Protein AF-A0AAP2IKK0-F1 (afdb_monomer_lite)

Organism: Phocaeicola vulgatus (NCBI:txid821)

Foldseek 3Di:
DDPVVVVVVVVVVVVVVVVVPPPDPPDDPCPPPDPVRVVVVVVVVVVVVVVVVVVVVVVVVVVVVVVVVVVVVVVVVVVVVVVVVVVVVVVVVVVVVVVVVVVVVVVVVVVCCVVPVPPPPPPPDDDDDDDDDPDDPPPPPDDPPDD

Structure (mmCIF, N/CA/C/O backbone):
data_AF-A0AAP2IKK0-F1
#
_entry.id   AF-A0AAP2IKK0-F1
#
loop_
_atom_site.group_PDB
_atom_site.id
_atom_site.type_symbol
_atom_site.label_atom_id
_atom_site.label_alt_id
_atom_site.label_comp_id
_atom_site.label_asym_id
_atom_site.label_entity_id
_atom_site.label_seq_id
_atom_site.pdbx_PDB_ins_code
_atom_site.Cartn_x
_atom_site.Cartn_y
_atom_site.Cartn_z
_atom_site.occupancy
_atom_site.B_iso_or_equiv
_atom_site.auth_seq_id
_atom_site.auth_comp_id
_atom_site.auth_asym_id
_atom_site.auth_atom_id
_atom_site.pdbx_PDB_model_num
ATOM 1 N N . MET A 1 1 ? 59.818 -1.797 9.034 1.00 59.06 1 MET A N 1
ATOM 2 C CA . MET A 1 1 ? 59.338 -1.429 7.689 1.00 59.06 1 MET A CA 1
ATOM 3 C C . MET A 1 1 ? 60.497 -1.710 6.770 1.00 59.06 1 MET A C 1
ATOM 5 O O . MET A 1 1 ? 61.439 -0.921 6.742 1.00 59.06 1 MET A O 1
ATOM 9 N N . ASP A 1 2 ? 60.481 -2.885 6.154 1.00 79.75 2 ASP A N 1
ATOM 10 C CA . ASP A 1 2 ? 61.589 -3.347 5.332 1.00 79.75 2 ASP A CA 1
ATOM 11 C C . ASP A 1 2 ? 61.648 -2.505 4.057 1.00 79.75 2 ASP A C 1
ATOM 13 O O . ASP A 1 2 ? 60.646 -2.239 3.390 1.00 79.75 2 ASP A O 1
ATOM 17 N N . THR A 1 3 ? 62.838 -2.006 3.743 1.00 80.38 3 THR A N 1
ATOM 18 C CA . THR A 1 3 ? 63.070 -1.099 2.610 1.00 80.38 3 THR A CA 1
ATOM 19 C C . THR A 1 3 ? 62.728 -1.749 1.268 1.00 80.38 3 THR A C 1
ATOM 21 O O . THR A 1 3 ? 62.401 -1.041 0.312 1.00 80.38 3 THR A O 1
ATOM 24 N N . ASP A 1 4 ? 62.743 -3.079 1.208 1.00 83.50 4 ASP A N 1
ATOM 25 C CA . ASP A 1 4 ? 62.384 -3.871 0.034 1.00 83.50 4 ASP A CA 1
ATOM 26 C C . ASP A 1 4 ? 60.872 -3.937 -0.204 1.00 83.50 4 ASP A C 1
ATOM 28 O O . ASP A 1 4 ? 60.435 -3.834 -1.353 1.00 83.50 4 ASP A O 1
ATOM 32 N N . GLU A 1 5 ? 60.057 -3.984 0.853 1.00 87.19 5 GLU A N 1
ATOM 33 C CA . GLU A 1 5 ? 58.592 -3.929 0.737 1.00 87.19 5 GLU A CA 1
ATOM 34 C C . GLU A 1 5 ? 58.144 -2.583 0.161 1.00 87.19 5 GLU A C 1
ATOM 36 O O . GLU A 1 5 ? 57.303 -2.516 -0.739 1.00 87.19 5 GLU A O 1
ATOM 41 N N . LEU A 1 6 ? 58.764 -1.492 0.622 1.00 88.81 6 LEU A N 1
ATOM 42 C CA . LEU A 1 6 ? 58.463 -0.153 0.124 1.00 88.81 6 LEU A CA 1
ATOM 43 C C . LEU A 1 6 ? 58.861 0.001 -1.352 1.00 88.81 6 LEU A C 1
ATOM 45 O O . LEU A 1 6 ? 58.126 0.608 -2.134 1.00 88.81 6 LEU A O 1
ATOM 49 N N . ARG A 1 7 ? 60.000 -0.571 -1.762 1.00 89.12 7 ARG A N 1
ATOM 50 C CA . ARG A 1 7 ? 60.440 -0.573 -3.167 1.00 89.12 7 ARG A CA 1
ATOM 51 C C . ARG A 1 7 ? 59.486 -1.370 -4.051 1.00 89.12 7 ARG A C 1
ATOM 53 O O . ARG A 1 7 ? 59.112 -0.873 -5.113 1.00 89.12 7 ARG A O 1
ATOM 60 N N . GLN A 1 8 ? 59.058 -2.552 -3.609 1.00 91.88 8 GLN A N 1
ATOM 61 C CA . GLN A 1 8 ? 58.071 -3.356 -4.332 1.00 91.88 8 GLN A CA 1
ATOM 62 C C . GLN A 1 8 ? 56.743 -2.611 -4.483 1.00 91.88 8 GLN A C 1
ATOM 64 O O . GLN A 1 8 ? 56.204 -2.542 -5.588 1.00 91.88 8 GLN A O 1
ATOM 69 N N . LEU A 1 9 ? 56.260 -1.973 -3.414 1.00 91.88 9 LEU A N 1
ATOM 70 C CA . LEU A 1 9 ? 55.029 -1.188 -3.449 1.00 91.88 9 LEU A CA 1
ATOM 71 C C . LEU A 1 9 ? 55.123 -0.018 -4.442 1.00 91.88 9 LEU A C 1
ATOM 73 O O . LEU A 1 9 ? 54.192 0.221 -5.211 1.00 91.88 9 LEU A O 1
ATOM 77 N N . ILE A 1 10 ? 56.253 0.694 -4.473 1.00 92.44 10 ILE A N 1
ATOM 78 C CA . ILE A 1 10 ? 56.478 1.802 -5.416 1.00 92.44 10 ILE A CA 1
ATOM 79 C C . ILE A 1 10 ? 56.475 1.306 -6.868 1.00 92.44 10 ILE A C 1
ATOM 81 O O . ILE A 1 10 ? 55.878 1.955 -7.731 1.00 92.44 10 ILE A O 1
ATOM 85 N N . VAL A 1 11 ? 57.109 0.164 -7.150 1.00 92.81 11 VAL A N 1
ATOM 86 C CA . VAL A 1 11 ? 57.119 -0.438 -8.494 1.00 92.81 11 VAL A CA 1
ATOM 87 C C . VAL A 1 11 ? 55.704 -0.825 -8.921 1.00 92.81 11 VAL A C 1
ATOM 89 O O . VAL A 1 11 ? 55.263 -0.412 -9.993 1.00 92.81 11 VAL A O 1
ATOM 92 N N . GLN A 1 12 ? 54.955 -1.510 -8.054 1.00 89.94 12 GLN A N 1
ATOM 93 C CA . GLN A 1 12 ? 53.569 -1.902 -8.325 1.00 89.94 12 GLN A CA 1
ATOM 94 C C . GLN A 1 12 ? 52.669 -0.691 -8.597 1.00 89.94 12 GLN A C 1
ATOM 96 O O . GLN A 1 12 ? 51.872 -0.704 -9.531 1.00 89.94 12 GLN A O 1
ATOM 101 N N . LYS A 1 13 ? 52.801 0.389 -7.816 1.00 90.06 13 LYS A N 1
ATOM 102 C CA . LYS A 1 13 ? 52.001 1.608 -8.015 1.00 90.06 13 LYS A CA 1
ATOM 103 C C . LYS A 1 13 ? 52.335 2.315 -9.327 1.00 90.06 13 LYS A C 1
ATOM 105 O O . LYS A 1 13 ? 51.420 2.772 -10.005 1.00 90.06 13 LYS A O 1
ATOM 110 N N . ARG A 1 14 ? 53.612 2.373 -9.717 1.00 85.88 14 ARG A N 1
ATOM 111 C CA . ARG A 1 14 ? 54.022 2.920 -11.022 1.00 85.88 14 ARG A CA 1
ATOM 112 C C . ARG A 1 14 ? 53.492 2.084 -12.183 1.00 85.88 14 ARG A C 1
ATOM 114 O O . ARG A 1 14 ? 53.061 2.649 -13.181 1.00 85.88 14 ARG A O 1
ATOM 121 N N . GLU A 1 15 ? 53.480 0.764 -12.036 1.00 84.75 15 GLU A N 1
ATOM 122 C CA . GLU A 1 15 ? 52.928 -0.142 -13.042 1.00 84.75 15 GLU A CA 1
ATOM 123 C C . GLU A 1 15 ? 51.404 -0.002 -13.171 1.00 84.75 15 GLU A C 1
ATOM 125 O O . GLU A 1 15 ? 50.884 0.047 -14.283 1.00 84.75 15 GLU A O 1
ATOM 130 N N . LEU A 1 16 ? 50.681 0.138 -12.055 1.00 81.69 16 LEU A N 1
ATOM 131 C CA . LEU A 1 16 ? 49.239 0.401 -12.067 1.00 81.69 16 LEU A CA 1
ATOM 132 C C . LEU A 1 16 ? 48.908 1.749 -12.715 1.00 81.69 16 LEU A C 1
ATOM 134 O O . LEU A 1 16 ? 48.037 1.805 -13.579 1.00 81.69 16 LEU A O 1
ATOM 138 N N . LEU A 1 17 ? 49.651 2.805 -12.378 1.00 78.56 17 LEU A N 1
ATOM 139 C CA . LEU A 1 17 ? 49.487 4.121 -13.003 1.00 78.56 17 LEU A CA 1
ATOM 140 C C . LEU A 1 17 ? 49.777 4.082 -14.510 1.00 78.56 17 LEU A C 1
ATOM 142 O O . LEU A 1 17 ? 49.070 4.719 -15.283 1.00 78.56 17 LEU A O 1
ATOM 146 N N . ALA A 1 18 ? 50.766 3.298 -14.950 1.00 74.94 18 ALA A N 1
ATOM 147 C CA . ALA A 1 18 ? 51.041 3.095 -16.373 1.00 74.94 18 ALA A CA 1
ATOM 148 C C . ALA A 1 18 ? 49.928 2.314 -17.101 1.00 74.94 18 ALA A C 1
ATOM 150 O O . ALA A 1 18 ? 49.797 2.437 -18.316 1.00 74.94 18 ALA A O 1
ATOM 151 N N . ARG A 1 19 ? 49.125 1.519 -16.380 1.00 71.81 19 ARG A N 1
ATOM 152 C CA . ARG A 1 19 ? 47.965 0.788 -16.922 1.00 71.81 19 ARG A CA 1
ATOM 153 C C . ARG A 1 19 ? 46.680 1.626 -16.916 1.00 71.81 19 ARG A C 1
ATOM 155 O O . ARG A 1 19 ? 45.845 1.441 -17.797 1.00 71.81 19 ARG A O 1
ATOM 162 N N . GLU A 1 20 ? 46.510 2.535 -15.955 1.00 61.12 20 GLU A N 1
ATOM 163 C CA . GLU A 1 20 ? 45.312 3.382 -15.817 1.00 61.12 20 GLU A CA 1
ATOM 164 C C . GLU A 1 20 ? 45.276 4.582 -16.777 1.00 61.12 20 GLU A C 1
ATOM 166 O O . GLU A 1 20 ? 44.199 5.104 -17.057 1.00 61.12 20 GLU A O 1
ATOM 171 N N . THR A 1 21 ? 46.412 5.011 -17.337 1.00 58.91 21 THR A N 1
ATOM 172 C CA . THR A 1 21 ? 46.466 6.165 -18.259 1.00 58.91 21 THR A CA 1
ATOM 173 C C . THR A 1 21 ? 45.930 5.885 -19.664 1.00 58.91 21 THR A C 1
ATOM 175 O O . THR A 1 21 ? 45.809 6.809 -20.472 1.00 58.91 21 THR A O 1
ATOM 178 N N . PHE A 1 22 ? 45.529 4.651 -19.971 1.00 58.41 22 PHE A N 1
ATOM 179 C CA . PHE A 1 22 ? 44.807 4.359 -21.204 1.00 58.41 22 PHE A CA 1
ATOM 180 C C . PHE A 1 22 ? 43.325 4.680 -21.018 1.00 58.41 22 PHE A C 1
ATOM 182 O O . PHE A 1 22 ? 42.519 3.816 -20.666 1.00 58.41 22 PHE A O 1
ATOM 189 N N . SER A 1 23 ? 42.955 5.932 -21.300 1.00 66.31 23 SER A N 1
ATOM 190 C CA . SER A 1 23 ? 41.565 6.273 -21.609 1.00 66.31 23 SER A CA 1
ATOM 191 C C . SER A 1 23 ? 41.097 5.330 -22.718 1.00 66.31 23 SER A C 1
ATOM 193 O O . SER A 1 23 ? 41.567 5.404 -23.857 1.00 66.31 23 SER A O 1
ATOM 195 N N . ARG A 1 24 ? 40.246 4.359 -22.370 1.00 67.75 24 ARG A N 1
ATOM 196 C CA . ARG A 1 24 ? 39.723 3.400 -23.343 1.00 67.75 24 ARG A CA 1
ATOM 197 C C . ARG A 1 24 ? 38.942 4.197 -24.381 1.00 67.75 24 ARG A C 1
ATOM 199 O O . ARG A 1 24 ? 37.996 4.899 -24.028 1.00 67.75 24 ARG A O 1
ATOM 206 N N . ARG A 1 25 ? 39.340 4.092 -25.653 1.00 69.81 25 ARG A N 1
ATOM 207 C CA . ARG A 1 25 ? 38.595 4.681 -26.773 1.00 69.81 25 ARG A CA 1
ATOM 208 C C . ARG A 1 25 ? 37.129 4.263 -26.650 1.00 69.81 25 ARG A C 1
ATOM 210 O O . ARG A 1 25 ? 36.851 3.082 -26.433 1.00 69.81 25 ARG A O 1
ATOM 217 N N . ALA A 1 26 ? 36.215 5.228 -26.761 1.00 74.12 26 ALA A N 1
ATOM 218 C CA . ALA A 1 26 ? 34.785 4.951 -26.742 1.00 74.12 26 ALA A CA 1
ATOM 219 C C . ALA A 1 26 ? 34.468 3.860 -27.777 1.00 74.12 26 ALA A C 1
ATOM 221 O O . ALA A 1 26 ? 34.895 3.942 -28.929 1.00 74.12 26 ALA A O 1
ATOM 222 N N . PHE A 1 27 ? 33.788 2.804 -27.335 1.00 79.19 27 PHE A N 1
ATOM 223 C CA . PHE A 1 27 ? 33.478 1.664 -28.186 1.00 79.19 27 PHE A CA 1
ATOM 224 C C . PHE A 1 27 ? 32.355 2.036 -29.158 1.00 79.19 27 PHE A C 1
ATOM 226 O O . PHE A 1 27 ? 31.194 2.165 -28.761 1.00 79.19 27 PHE A O 1
ATOM 233 N N . ASN A 1 28 ? 32.702 2.200 -30.434 1.00 82.00 28 ASN A N 1
ATOM 234 C CA . ASN A 1 28 ? 31.761 2.553 -31.488 1.00 82.00 28 ASN A CA 1
ATOM 235 C C . ASN A 1 28 ? 31.065 1.295 -32.020 1.00 82.00 28 ASN A C 1
ATOM 237 O O . ASN A 1 28 ? 31.576 0.604 -32.895 1.00 82.00 28 ASN A O 1
ATOM 241 N N . ARG A 1 29 ? 29.847 1.018 -31.541 1.00 80.69 29 ARG A N 1
ATOM 242 C CA . ARG A 1 29 ? 29.032 -0.120 -32.021 1.00 80.69 29 ARG A CA 1
ATOM 243 C C . ARG A 1 29 ? 28.667 -0.038 -33.507 1.00 80.69 29 ARG A C 1
ATOM 245 O O . ARG A 1 29 ? 28.333 -1.054 -34.104 1.00 80.69 29 ARG A O 1
ATOM 252 N N . CYS A 1 30 ? 28.747 1.157 -34.085 1.00 85.19 30 CYS A N 1
ATOM 253 C CA . CYS A 1 30 ? 28.366 1.435 -35.466 1.00 85.19 30 CYS A CA 1
ATOM 254 C C . CYS A 1 30 ? 29.558 1.492 -36.438 1.00 85.19 30 CYS A C 1
ATOM 256 O O . CYS A 1 30 ? 29.358 1.858 -37.592 1.00 85.19 30 CYS A O 1
ATOM 258 N N . GLU A 1 31 ? 30.784 1.178 -35.995 1.00 85.75 31 GLU A N 1
ATOM 259 C CA . GLU A 1 31 ? 32.020 1.374 -36.779 1.00 85.75 31 GLU A CA 1
ATOM 260 C C . GLU A 1 31 ? 31.997 0.656 -38.141 1.00 85.75 31 GLU A C 1
ATOM 262 O O . GLU A 1 31 ? 32.459 1.215 -39.130 1.00 85.75 31 GLU A O 1
ATOM 267 N N . ASN A 1 32 ? 31.359 -0.518 -38.214 1.00 88.38 32 ASN A N 1
ATOM 268 C CA . ASN A 1 32 ? 31.243 -1.329 -39.434 1.00 88.38 32 ASN A CA 1
ATOM 269 C C . ASN A 1 32 ? 29.823 -1.346 -40.033 1.00 88.38 32 ASN A C 1
ATOM 271 O O . ASN A 1 32 ? 29.520 -2.192 -40.873 1.00 88.38 32 ASN A O 1
ATOM 275 N N . MET A 1 33 ? 28.924 -0.471 -39.573 1.00 92.69 33 MET A N 1
ATOM 276 C CA . MET A 1 33 ? 27.549 -0.407 -40.080 1.00 92.69 33 MET A CA 1
ATOM 277 C C . MET A 1 33 ? 27.457 0.509 -41.306 1.00 92.69 33 MET A C 1
ATOM 279 O O . MET A 1 33 ? 28.085 1.569 -41.335 1.00 92.69 33 MET A O 1
ATOM 283 N N . SER A 1 34 ? 26.635 0.136 -42.293 1.00 94.44 34 SER A N 1
ATOM 284 C CA . SER A 1 34 ? 26.212 1.068 -43.349 1.00 94.44 34 SER A CA 1
ATOM 285 C C . SER A 1 34 ? 25.267 2.130 -42.782 1.00 94.44 34 SER A C 1
ATOM 287 O O . SER A 1 34 ? 24.706 1.947 -41.701 1.00 94.44 34 SER A O 1
ATOM 289 N N . ASP A 1 35 ? 25.058 3.230 -43.503 1.00 92.94 35 ASP A N 1
ATOM 290 C CA . ASP A 1 35 ? 24.195 4.316 -43.021 1.00 92.94 35 ASP A CA 1
ATOM 291 C C . ASP A 1 35 ? 22.739 3.851 -42.828 1.00 92.94 35 ASP A C 1
ATOM 293 O O . ASP A 1 35 ? 22.176 4.065 -41.762 1.00 92.94 35 ASP A O 1
ATOM 297 N N . GLU A 1 36 ? 22.202 3.025 -43.732 1.00 94.81 36 GLU A N 1
ATOM 298 C CA . GLU A 1 36 ? 20.884 2.385 -43.553 1.00 94.81 36 GLU A CA 1
ATOM 299 C C . GLU A 1 36 ? 20.796 1.473 -42.312 1.00 94.81 36 GLU A C 1
ATOM 301 O O . GLU A 1 36 ? 19.726 1.272 -41.733 1.00 94.81 36 GLU A O 1
ATOM 306 N N . MET A 1 37 ? 21.905 0.839 -41.910 1.00 94.69 37 MET A N 1
ATOM 307 C CA . MET A 1 37 ? 21.941 0.036 -40.681 1.00 94.69 37 MET A CA 1
ATOM 308 C C . MET A 1 37 ? 22.014 0.921 -39.441 1.00 94.69 37 MET A C 1
ATOM 310 O O . MET A 1 37 ? 21.417 0.573 -38.423 1.00 94.69 37 MET A O 1
ATOM 314 N N . LYS A 1 38 ? 22.719 2.055 -39.520 1.00 94.06 38 LYS A N 1
ATOM 315 C CA . LYS A 1 38 ? 22.763 3.042 -38.438 1.00 94.06 38 LYS A CA 1
ATOM 316 C C . LYS A 1 38 ? 21.384 3.646 -38.210 1.00 94.06 38 LYS A C 1
ATOM 318 O O . LYS A 1 38 ? 20.969 3.698 -37.059 1.00 94.06 38 LYS A O 1
ATOM 323 N N . ASP A 1 39 ? 20.667 4.005 -39.271 1.00 95.06 39 ASP A N 1
ATOM 324 C CA . ASP A 1 39 ? 19.329 4.599 -39.176 1.00 95.06 39 ASP A CA 1
ATOM 325 C C . ASP A 1 39 ? 18.338 3.634 -38.511 1.00 95.06 39 ASP A C 1
ATOM 327 O O . ASP A 1 39 ? 17.742 3.967 -37.487 1.00 95.06 39 ASP A O 1
ATOM 331 N N . ARG A 1 40 ? 18.276 2.376 -38.974 1.00 95.69 40 ARG A N 1
ATOM 332 C CA . ARG A 1 40 ? 17.456 1.333 -38.326 1.00 95.69 40 ARG A CA 1
ATOM 333 C C . ARG A 1 40 ? 17.863 1.062 -36.878 1.00 95.69 40 ARG A C 1
ATOM 335 O O . ARG A 1 40 ? 17.022 0.766 -36.033 1.00 95.69 40 ARG A O 1
ATOM 342 N N . TYR A 1 41 ? 19.159 1.124 -36.575 1.00 94.38 41 TYR A N 1
ATOM 343 C CA . TYR A 1 41 ? 19.645 0.940 -35.210 1.00 94.38 41 TYR A CA 1
ATOM 344 C C . TYR A 1 41 ? 19.249 2.113 -34.302 1.00 94.38 41 TYR A C 1
ATOM 346 O O . TYR A 1 41 ? 18.929 1.888 -33.137 1.00 94.38 41 TYR A O 1
ATOM 354 N N . VAL A 1 42 ? 19.223 3.343 -34.821 1.00 94.88 42 VAL A N 1
ATOM 355 C CA . VAL A 1 42 ? 18.716 4.518 -34.100 1.00 94.88 42 VAL A CA 1
ATOM 356 C C . VAL A 1 42 ? 17.222 4.373 -33.822 1.00 94.88 42 VAL A C 1
ATOM 358 O O . VAL A 1 42 ? 16.823 4.537 -32.672 1.00 94.88 42 VAL A O 1
ATOM 361 N N . GLU A 1 43 ? 16.419 3.990 -34.815 1.00 96.81 43 GLU A N 1
ATOM 362 C CA . GLU A 1 43 ? 14.980 3.735 -34.641 1.00 96.81 43 GLU A CA 1
ATOM 363 C C . GLU A 1 43 ? 14.722 2.671 -33.567 1.00 96.81 43 GLU A C 1
ATOM 365 O O . GLU A 1 43 ? 13.982 2.915 -32.617 1.00 96.81 43 GLU A O 1
ATOM 370 N N . TYR A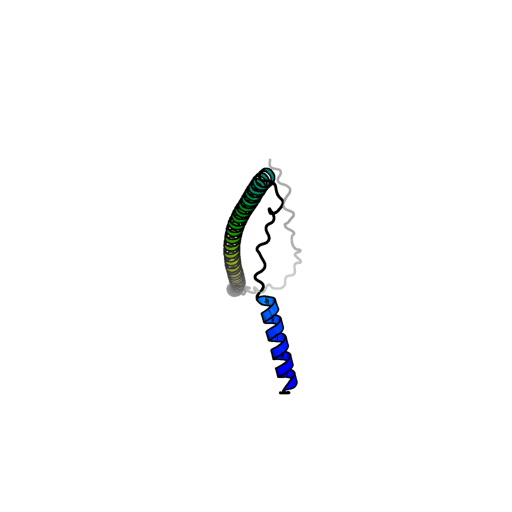 1 44 ? 15.428 1.538 -33.630 1.00 96.25 44 TYR A N 1
ATOM 371 C CA . TYR A 1 44 ? 15.338 0.491 -32.610 1.00 96.25 44 TYR A CA 1
ATOM 372 C C . TYR A 1 44 ? 15.681 0.999 -31.201 1.00 96.25 44 TYR A C 1
ATOM 374 O O . TYR A 1 44 ? 15.050 0.609 -30.215 1.00 96.25 44 TYR A O 1
ATOM 382 N N . LEU A 1 45 ? 16.701 1.854 -31.074 1.00 96.38 45 LEU A N 1
ATOM 383 C CA . LEU A 1 45 ? 17.066 2.434 -29.783 1.00 96.38 45 LEU A CA 1
ATOM 384 C C . LEU A 1 45 ? 15.999 3.400 -29.263 1.00 96.38 45 LEU A C 1
ATOM 386 O O . LEU A 1 45 ? 15.762 3.406 -28.054 1.00 96.38 45 LEU A O 1
ATOM 390 N N . ILE A 1 46 ? 15.366 4.176 -30.145 1.00 97.81 46 ILE A N 1
ATOM 391 C CA . ILE A 1 46 ? 14.257 5.071 -29.796 1.00 97.81 46 ILE A CA 1
ATOM 392 C C . ILE A 1 46 ? 13.068 4.245 -29.308 1.00 97.81 46 ILE A C 1
ATOM 394 O O . ILE A 1 46 ? 12.652 4.421 -28.166 1.00 97.81 46 ILE A O 1
ATOM 398 N N . GLU A 1 47 ? 12.597 3.277 -30.097 1.00 98.06 47 GLU A N 1
ATOM 399 C CA . GLU A 1 47 ? 11.460 2.423 -29.728 1.00 98.06 47 GLU A CA 1
ATOM 400 C C . GLU A 1 47 ? 11.703 1.696 -28.402 1.00 98.06 47 GLU A C 1
ATOM 402 O O . GLU A 1 47 ? 10.838 1.623 -27.527 1.00 98.06 47 GLU A O 1
ATOM 407 N N . ARG A 1 48 ? 12.914 1.161 -28.212 1.00 97.94 48 ARG A N 1
ATOM 408 C CA . ARG A 1 48 ? 13.281 0.488 -26.966 1.00 97.94 48 ARG A CA 1
ATOM 409 C C . ARG A 1 48 ? 13.265 1.444 -25.773 1.00 97.94 48 ARG A C 1
ATOM 411 O O . ARG A 1 48 ? 12.869 1.029 -24.681 1.00 97.94 48 ARG A O 1
ATOM 418 N N . LEU A 1 49 ? 13.736 2.676 -25.953 1.00 98.19 49 LEU A N 1
ATOM 419 C CA . LEU A 1 49 ? 13.732 3.686 -24.899 1.00 98.19 49 LEU A CA 1
ATOM 420 C C . LEU A 1 49 ? 12.301 4.098 -24.549 1.00 98.19 49 LEU A C 1
ATOM 422 O O . LEU A 1 49 ? 11.947 4.091 -23.373 1.00 98.19 49 LEU A O 1
ATOM 426 N N . GLU A 1 50 ? 11.472 4.377 -25.551 1.00 98.25 50 GLU A N 1
ATOM 427 C CA . GLU A 1 50 ? 10.067 4.748 -25.371 1.00 98.25 50 GLU A CA 1
ATOM 428 C C . GLU A 1 50 ? 9.282 3.657 -24.639 1.00 98.25 50 GLU A C 1
ATOM 430 O O . GLU A 1 50 ? 8.586 3.945 -23.665 1.00 98.25 50 GLU A O 1
ATOM 435 N N . ASN A 1 51 ? 9.460 2.391 -25.027 1.00 98.19 51 ASN A N 1
ATOM 436 C CA . ASN A 1 51 ? 8.838 1.259 -24.339 1.00 98.19 51 ASN A CA 1
ATOM 437 C C . ASN A 1 51 ? 9.268 1.178 -22.867 1.00 98.19 51 ASN A C 1
ATOM 439 O O . ASN A 1 51 ? 8.427 1.054 -21.977 1.00 98.19 51 ASN A O 1
ATOM 443 N N . ALA A 1 52 ? 10.567 1.322 -22.586 1.00 98.25 52 ALA A N 1
ATOM 444 C CA . ALA A 1 52 ? 11.060 1.323 -21.212 1.00 98.25 52 ALA A CA 1
ATOM 445 C C . ALA A 1 52 ? 10.512 2.511 -20.400 1.00 98.25 52 ALA A C 1
ATOM 447 O O . ALA A 1 52 ? 10.238 2.373 -19.205 1.00 98.25 52 ALA A O 1
ATOM 448 N N . GLU A 1 53 ? 10.340 3.681 -21.014 1.00 98.38 53 GLU A N 1
ATOM 449 C CA . GLU A 1 53 ? 9.716 4.830 -20.360 1.00 98.38 53 GLU A CA 1
ATOM 450 C C . GLU A 1 53 ? 8.239 4.592 -20.047 1.00 98.38 53 GLU A C 1
ATOM 452 O O . GLU A 1 53 ? 7.789 4.950 -18.954 1.00 98.38 53 GLU A O 1
ATOM 457 N N . LEU A 1 54 ? 7.491 3.985 -20.970 1.00 98.44 54 LEU A N 1
ATOM 458 C CA . LEU A 1 54 ? 6.087 3.630 -20.767 1.00 98.44 54 LEU A CA 1
ATOM 459 C C . LEU A 1 54 ? 5.927 2.637 -19.615 1.00 98.44 54 LEU A C 1
ATOM 461 O O . LEU A 1 54 ? 5.133 2.896 -18.708 1.00 98.44 54 LEU A O 1
ATOM 465 N N . ASP A 1 55 ? 6.740 1.581 -19.579 1.00 98.25 55 ASP A N 1
ATOM 466 C CA . ASP A 1 55 ? 6.746 0.606 -18.483 1.00 98.25 55 ASP A CA 1
ATOM 467 C C . ASP A 1 55 ? 7.072 1.270 -17.139 1.00 98.25 55 ASP A C 1
ATOM 469 O O . ASP A 1 55 ? 6.406 1.030 -16.129 1.00 98.25 55 ASP A O 1
ATOM 473 N N . ASN A 1 56 ? 8.056 2.177 -17.116 1.00 98.50 56 ASN A N 1
ATOM 474 C CA . ASN A 1 56 ? 8.394 2.933 -15.911 1.00 98.50 56 ASN A CA 1
ATOM 475 C C . ASN A 1 56 ? 7.240 3.829 -15.443 1.00 98.50 56 ASN A C 1
ATOM 477 O O . ASN A 1 56 ? 7.012 3.955 -14.238 1.00 98.50 56 ASN A O 1
ATOM 481 N N . ARG A 1 57 ? 6.513 4.471 -16.364 1.00 98.56 57 ARG A N 1
ATOM 482 C CA . ARG A 1 57 ? 5.341 5.294 -16.026 1.00 98.56 57 ARG A CA 1
ATOM 483 C C . ARG A 1 57 ? 4.202 4.430 -15.489 1.00 98.56 57 ARG A C 1
ATOM 485 O O . ARG A 1 57 ? 3.638 4.779 -14.456 1.00 98.56 57 ARG A O 1
ATOM 492 N N . ALA A 1 58 ? 3.914 3.299 -16.131 1.00 98.56 58 ALA A N 1
ATOM 493 C CA . ALA A 1 58 ? 2.901 2.354 -15.671 1.00 98.56 58 ALA A CA 1
ATOM 494 C C . ALA A 1 58 ? 3.222 1.838 -14.261 1.00 98.56 58 ALA A C 1
ATOM 496 O O . ALA A 1 58 ? 2.380 1.904 -13.367 1.00 98.56 58 ALA A O 1
ATOM 497 N N . MET A 1 59 ? 4.468 1.421 -14.024 1.00 98.62 59 MET A N 1
ATOM 498 C CA . MET A 1 59 ? 4.910 0.961 -12.709 1.00 98.62 59 MET A CA 1
ATOM 499 C C . MET A 1 59 ? 4.799 2.059 -11.643 1.00 98.62 59 MET A C 1
ATOM 501 O O . MET A 1 59 ? 4.347 1.787 -10.533 1.00 98.62 59 MET A O 1
ATOM 505 N N . LYS A 1 60 ? 5.160 3.308 -11.967 1.00 98.62 60 LYS A N 1
ATOM 506 C CA . LYS A 1 60 ? 5.003 4.443 -11.041 1.00 98.62 60 LYS A CA 1
ATOM 507 C C . LYS A 1 60 ? 3.546 4.673 -10.643 1.00 98.62 60 LYS A C 1
ATOM 509 O O . LYS A 1 60 ? 3.292 4.878 -9.461 1.00 98.62 60 LYS A O 1
ATOM 514 N N . LEU A 1 61 ? 2.614 4.607 -11.594 1.00 98.56 61 LEU A N 1
ATOM 515 C CA . LEU A 1 61 ? 1.182 4.759 -11.312 1.00 98.56 61 LEU A CA 1
ATOM 516 C C . LEU A 1 61 ? 0.671 3.645 -10.391 1.00 98.56 61 LEU A C 1
ATOM 518 O O . LEU A 1 61 ? 0.027 3.930 -9.386 1.00 98.56 61 LEU A O 1
ATOM 522 N N . VAL A 1 62 ? 1.040 2.390 -10.668 1.00 98.62 62 VAL A N 1
ATOM 523 C CA . VAL A 1 62 ? 0.674 1.251 -9.809 1.00 98.62 62 VAL A CA 1
ATOM 524 C C . VAL A 1 62 ? 1.217 1.431 -8.389 1.00 98.62 62 VAL A C 1
ATOM 526 O O . VAL A 1 62 ? 0.496 1.210 -7.420 1.00 98.62 62 VAL A O 1
ATOM 529 N N . LEU A 1 63 ? 2.472 1.864 -8.238 1.00 98.62 63 LEU A N 1
ATOM 530 C CA . LEU A 1 63 ? 3.061 2.116 -6.919 1.00 98.62 63 LEU A CA 1
ATOM 531 C C . LEU A 1 63 ? 2.355 3.252 -6.171 1.00 98.62 63 LEU A C 1
ATOM 533 O O . LEU A 1 63 ? 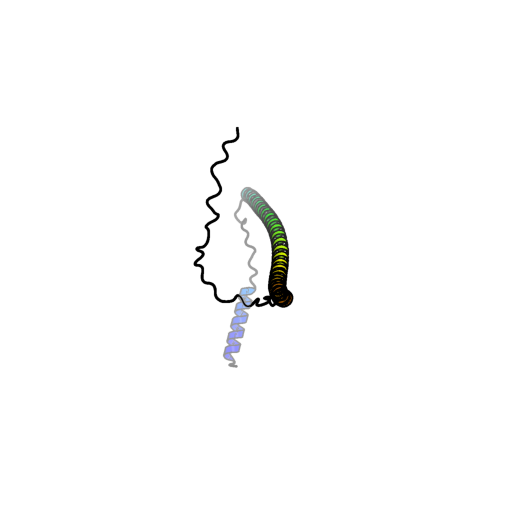2.170 3.162 -4.955 1.00 98.62 63 LEU A O 1
ATOM 537 N N . GLU A 1 64 ? 1.958 4.311 -6.872 1.00 98.62 64 GLU A N 1
ATOM 538 C CA . GLU A 1 64 ? 1.203 5.414 -6.283 1.00 98.62 64 GLU A CA 1
ATOM 539 C C . GLU A 1 64 ? -0.158 4.940 -5.754 1.00 98.62 64 GLU A C 1
ATOM 541 O O . GLU A 1 64 ? -0.517 5.243 -4.612 1.00 98.62 64 GLU A O 1
ATOM 546 N N . ASP A 1 65 ? -0.884 4.149 -6.543 1.00 98.56 65 ASP A N 1
ATOM 547 C CA . ASP A 1 65 ? -2.186 3.607 -6.153 1.00 98.56 65 ASP A CA 1
ATOM 548 C C . ASP A 1 65 ? -2.067 2.633 -4.977 1.00 98.56 65 ASP A C 1
ATOM 550 O O . ASP A 1 65 ? -2.782 2.787 -3.984 1.00 98.56 65 ASP A O 1
ATOM 554 N N . LEU A 1 66 ? -1.092 1.718 -5.004 1.00 98.50 66 LEU A N 1
ATOM 555 C CA . LEU A 1 66 ? -0.823 0.812 -3.881 1.00 98.50 66 LEU A CA 1
ATOM 556 C C . LEU A 1 66 ? -0.454 1.574 -2.601 1.00 98.50 66 LEU A C 1
ATOM 558 O O . LEU A 1 66 ? -0.882 1.205 -1.508 1.00 98.50 66 LEU A O 1
ATOM 562 N N . THR A 1 67 ? 0.301 2.668 -2.716 1.00 98.56 67 THR A N 1
ATOM 563 C CA . THR A 1 67 ? 0.654 3.509 -1.562 1.00 98.56 67 THR A CA 1
ATOM 564 C C . THR A 1 67 ? -0.583 4.200 -0.984 1.00 98.56 67 THR A C 1
ATOM 566 O O . THR A 1 67 ? -0.763 4.244 0.238 1.00 98.56 67 THR A O 1
ATOM 569 N N . LYS A 1 68 ? -1.479 4.702 -1.845 1.00 98.50 68 LYS A N 1
ATOM 570 C CA . LYS A 1 68 ? -2.765 5.275 -1.421 1.00 98.50 68 LYS A CA 1
ATOM 571 C C . LYS A 1 68 ? -3.630 4.222 -0.730 1.00 98.50 68 LYS A C 1
ATOM 573 O O . LYS A 1 68 ? -4.162 4.504 0.344 1.00 98.50 68 LYS A O 1
ATOM 578 N N . GLU A 1 69 ? -3.747 3.019 -1.283 1.00 98.31 69 GLU A N 1
ATOM 579 C CA . GLU A 1 69 ? -4.510 1.925 -0.672 1.00 98.31 69 GLU A CA 1
ATOM 580 C C . GLU A 1 69 ? -3.935 1.502 0.682 1.00 98.31 69 GLU A C 1
ATOM 582 O O . GLU A 1 69 ? -4.683 1.392 1.657 1.00 98.31 69 GLU A O 1
ATOM 587 N N . LEU A 1 70 ? -2.610 1.370 0.784 1.00 98.38 70 LEU A N 1
ATOM 588 C CA . LEU A 1 70 ? -1.933 1.044 2.036 1.00 98.38 70 LEU A CA 1
ATOM 589 C C . LEU A 1 70 ? -2.197 2.106 3.111 1.00 98.38 70 LEU A C 1
ATOM 591 O O . LEU A 1 70 ? -2.527 1.767 4.247 1.00 98.38 70 LEU A O 1
ATOM 595 N N . SER A 1 71 ? -2.118 3.393 2.757 1.00 98.19 71 SER A N 1
ATOM 596 C CA . SER A 1 71 ? -2.408 4.477 3.705 1.00 98.19 71 SER A CA 1
ATOM 597 C C . SER A 1 71 ? -3.856 4.443 4.213 1.00 98.19 71 SER A C 1
ATOM 599 O O . SER A 1 71 ? -4.087 4.585 5.414 1.00 98.19 71 SER A O 1
ATOM 601 N N . ARG A 1 72 ? -4.830 4.169 3.333 1.00 98.12 72 ARG A N 1
ATOM 602 C CA . ARG A 1 72 ? -6.244 4.000 3.709 1.00 98.12 72 ARG A CA 1
ATOM 603 C C . ARG A 1 72 ? -6.435 2.800 4.635 1.00 98.12 72 ARG A C 1
ATOM 605 O O . ARG A 1 72 ? -7.137 2.914 5.637 1.00 98.12 72 ARG A O 1
ATOM 612 N N . SER A 1 73 ? -5.790 1.673 4.330 1.00 98.25 73 SER A N 1
ATOM 613 C CA . SER A 1 73 ? -5.831 0.473 5.170 1.00 98.25 73 SER A CA 1
ATOM 614 C C . SER A 1 73 ? -5.268 0.746 6.566 1.00 98.25 73 SER A C 1
ATOM 616 O O . SER A 1 73 ? -5.899 0.395 7.560 1.00 98.25 73 SER A O 1
ATOM 618 N N . ASN A 1 74 ? -4.130 1.437 6.660 1.00 98.25 74 ASN A N 1
ATOM 619 C CA . ASN A 1 74 ? -3.520 1.792 7.943 1.00 98.25 74 ASN A CA 1
ATOM 620 C C . ASN A 1 74 ? -4.427 2.699 8.786 1.00 98.25 74 ASN A C 1
ATOM 622 O O . ASN A 1 74 ? -4.607 2.440 9.971 1.00 98.25 74 ASN A O 1
ATOM 626 N N . GLN A 1 75 ? -5.070 3.697 8.174 1.00 98.19 75 GLN A N 1
ATOM 627 C CA . GLN A 1 75 ? -6.044 4.545 8.873 1.00 98.19 75 GLN A CA 1
ATOM 628 C C . GLN A 1 75 ? -7.251 3.751 9.391 1.00 98.19 75 GLN A C 1
ATOM 630 O O . GLN A 1 75 ? -7.774 4.036 10.467 1.00 98.19 75 GLN A O 1
ATOM 635 N N . MET A 1 76 ? -7.727 2.758 8.632 1.00 98.00 76 MET A N 1
ATOM 636 C CA . MET A 1 76 ? -8.806 1.887 9.104 1.00 98.00 76 MET A CA 1
ATOM 637 C C . MET A 1 76 ? -8.356 0.992 10.258 1.00 98.00 76 MET A C 1
ATOM 639 O O . MET A 1 76 ? -9.120 0.808 11.203 1.00 98.00 76 MET A O 1
ATOM 643 N N . LEU A 1 77 ? -7.132 0.462 10.201 1.00 98.12 77 LEU A N 1
ATOM 644 C CA . LEU A 1 77 ? -6.554 -0.340 11.280 1.00 98.12 77 LEU A CA 1
ATOM 645 C C . LEU A 1 77 ? -6.406 0.464 12.573 1.00 98.12 77 LEU A C 1
ATOM 647 O O . LEU A 1 77 ? -6.731 -0.049 13.640 1.00 98.12 77 LEU A O 1
ATOM 651 N N . GLU A 1 78 ? -5.984 1.724 12.482 1.00 97.94 78 GLU A N 1
ATOM 652 C CA . GLU A 1 78 ? -5.864 2.621 13.634 1.00 97.94 78 GLU A CA 1
ATOM 653 C C . GLU A 1 78 ? -7.221 2.844 14.317 1.00 97.94 78 GLU A C 1
ATOM 655 O O . GLU A 1 78 ? -7.363 2.574 15.510 1.00 97.94 78 GLU A O 1
ATOM 660 N N . LYS A 1 79 ? -8.261 3.182 13.544 1.00 98.12 79 LYS A N 1
ATOM 661 C CA . LYS A 1 79 ? -9.641 3.303 14.053 1.00 98.12 79 LYS A CA 1
ATOM 662 C C . LYS A 1 79 ? -10.163 2.002 14.662 1.00 98.12 79 LYS A C 1
ATOM 664 O O . LYS A 1 79 ? -10.876 2.016 15.666 1.00 98.12 79 LYS A O 1
ATOM 669 N N . LEU A 1 80 ? -9.831 0.862 14.054 1.00 97.88 80 LEU A N 1
ATOM 670 C CA . LEU A 1 80 ? -10.180 -0.452 14.593 1.00 97.88 80 LEU A CA 1
ATOM 671 C C . LEU A 1 80 ? -9.527 -0.667 15.959 1.00 97.88 80 LEU A C 1
ATOM 673 O O . LEU A 1 80 ? -10.213 -1.076 16.894 1.00 97.88 80 LEU A O 1
ATOM 677 N N . ASN A 1 81 ? -8.245 -0.341 16.096 1.00 97.62 81 ASN A N 1
ATOM 678 C CA . ASN A 1 81 ? -7.512 -0.468 17.348 1.00 97.62 81 ASN A CA 1
ATOM 679 C C . ASN A 1 81 ? -8.077 0.453 18.447 1.00 97.62 81 ASN A C 1
ATOM 681 O O . ASN A 1 81 ? -8.286 0.013 19.578 1.00 97.62 81 ASN A O 1
ATOM 685 N N . GLU A 1 82 ? -8.424 1.698 18.108 1.00 97.75 82 GLU A N 1
ATOM 686 C CA . GLU A 1 82 ? -9.123 2.618 19.019 1.00 97.75 82 GLU A CA 1
ATOM 687 C C . GLU A 1 82 ? -10.465 2.038 19.489 1.00 97.75 82 GLU A C 1
ATOM 689 O O . GLU A 1 82 ? -10.754 1.994 20.687 1.00 97.75 82 GLU A O 1
ATOM 694 N N . SER A 1 83 ? -11.273 1.522 18.555 1.00 97.81 83 SER A N 1
ATOM 695 C CA . SER A 1 83 ? -12.567 0.911 18.878 1.00 97.81 83 SER A CA 1
ATOM 696 C C . SER A 1 83 ? -12.429 -0.329 19.769 1.00 97.81 83 SER A C 1
ATOM 698 O O . SER A 1 83 ? -13.251 -0.544 20.662 1.00 97.81 83 SER A O 1
ATOM 700 N N . GLN A 1 84 ? -11.371 -1.124 19.575 1.00 97.94 84 GLN A N 1
ATOM 701 C CA . GLN A 1 84 ? -11.066 -2.275 20.420 1.00 97.94 84 GLN A CA 1
ATOM 702 C C . GLN A 1 84 ? -10.723 -1.842 21.846 1.00 97.94 84 GLN A C 1
ATOM 704 O O . GLN A 1 84 ? -11.262 -2.419 22.791 1.00 97.94 84 GLN A O 1
ATOM 709 N N . SER A 1 85 ? -9.911 -0.793 22.010 1.00 97.56 85 SER A N 1
ATOM 710 C CA . SER A 1 85 ? -9.581 -0.234 23.326 1.00 97.56 85 SER A CA 1
ATOM 711 C C . SER A 1 85 ? -10.832 0.238 24.072 1.00 97.56 85 SER A C 1
ATOM 713 O O . SER A 1 85 ? -11.070 -0.171 25.210 1.00 97.56 85 SER A O 1
ATOM 715 N N . LEU A 1 86 ? -11.686 1.028 23.412 1.00 97.94 86 LEU A N 1
ATOM 716 C CA . LEU A 1 86 ? -12.942 1.510 23.999 1.00 97.94 86 LEU A CA 1
ATOM 717 C C . LEU A 1 86 ? -13.874 0.354 24.389 1.00 97.94 86 LEU A C 1
ATOM 719 O O . LEU A 1 86 ? -14.479 0.361 25.461 1.00 97.94 86 LEU A O 1
ATOM 723 N N . LEU A 1 87 ? -13.963 -0.681 23.549 1.00 97.81 87 LEU A N 1
ATOM 724 C CA . LEU A 1 87 ? -14.769 -1.864 23.842 1.00 97.81 87 LEU A CA 1
ATOM 725 C C . LEU A 1 87 ? -14.247 -2.628 25.069 1.00 97.81 87 LEU A C 1
ATOM 727 O O . LEU A 1 87 ? -15.038 -3.172 25.845 1.00 97.81 87 LEU A O 1
ATOM 731 N N . GLU A 1 88 ? -12.931 -2.705 25.257 1.00 97.62 88 GLU A N 1
ATOM 732 C CA . GLU A 1 88 ? -12.345 -3.322 26.446 1.00 97.62 88 GLU A CA 1
ATOM 733 C C . GLU A 1 88 ? -12.635 -2.531 27.722 1.00 97.62 88 GLU A C 1
ATOM 735 O O . GLU A 1 88 ? -12.941 -3.136 28.755 1.00 97.62 88 GLU A O 1
ATOM 740 N N . GLU A 1 89 ? -12.572 -1.203 27.664 1.00 97.50 89 GLU A N 1
ATOM 741 C CA . GLU A 1 89 ? -12.931 -0.328 28.783 1.00 97.50 89 GLU A CA 1
ATOM 742 C C . GLU A 1 89 ? -14.407 -0.484 29.162 1.00 97.50 89 GLU A C 1
ATOM 744 O O . GLU A 1 89 ? -14.719 -0.743 30.328 1.00 97.50 89 GLU A O 1
ATOM 749 N N . GLU A 1 90 ? -15.303 -0.468 28.175 1.00 97.62 90 GLU A N 1
ATOM 750 C CA . GLU A 1 90 ? -16.732 -0.750 28.351 1.00 97.62 90 GLU A CA 1
ATOM 751 C C . GLU A 1 90 ? -16.981 -2.135 28.967 1.00 97.62 90 GLU A C 1
ATOM 753 O O . GLU A 1 90 ? -17.815 -2.320 29.855 1.00 97.62 90 GLU A O 1
ATOM 758 N N . ARG A 1 91 ? -16.228 -3.156 28.549 1.00 97.69 91 ARG A N 1
ATOM 759 C CA . ARG A 1 91 ? -16.330 -4.495 29.151 1.00 97.69 91 ARG A CA 1
ATOM 760 C C . ARG A 1 91 ? -15.875 -4.503 30.609 1.00 97.69 91 ARG A C 1
ATOM 762 O O . ARG A 1 91 ? -16.463 -5.225 31.419 1.00 97.69 91 ARG A O 1
ATOM 769 N N . LYS A 1 92 ? -14.835 -3.743 30.960 1.00 97.88 92 LYS A N 1
ATOM 770 C CA . LYS A 1 92 ? -14.355 -3.618 32.347 1.00 97.88 92 LYS A CA 1
ATOM 771 C C . LYS A 1 92 ? -15.381 -2.884 33.216 1.00 97.88 92 LYS A C 1
ATOM 773 O O . LYS A 1 92 ? -15.679 -3.366 34.311 1.00 97.88 92 LYS A O 1
ATOM 778 N N . SER A 1 93 ? -15.963 -1.788 32.722 1.00 97.56 93 SER A N 1
ATOM 779 C CA . SER A 1 93 ? -16.981 -1.012 33.442 1.00 97.56 93 SER A CA 1
ATOM 780 C C . SER A 1 93 ? -18.249 -1.837 33.688 1.00 97.56 93 SER A C 1
ATOM 782 O O . SER A 1 93 ? -18.696 -1.943 34.833 1.00 97.56 93 SER A O 1
ATOM 784 N N . ARG A 1 94 ? -18.756 -2.542 32.666 1.00 97.81 94 ARG A N 1
ATOM 785 C CA . ARG A 1 94 ? -19.910 -3.451 32.785 1.00 97.81 94 ARG A CA 1
ATOM 786 C C . ARG A 1 94 ? -19.689 -4.528 33.838 1.00 97.81 94 ARG A C 1
ATOM 788 O O . ARG A 1 94 ? -20.518 -4.679 34.730 1.00 97.81 94 ARG A O 1
ATOM 795 N N . LYS A 1 95 ? -18.540 -5.213 33.808 1.00 98.25 95 LYS A N 1
ATOM 796 C CA . LYS A 1 95 ? -18.193 -6.226 34.822 1.00 98.25 95 LYS A CA 1
ATOM 797 C C . LYS A 1 95 ? -18.153 -5.643 36.236 1.00 98.25 95 LYS A C 1
ATOM 799 O O . LYS A 1 95 ? -18.493 -6.337 37.192 1.00 98.25 95 LYS A O 1
ATOM 804 N N . SER A 1 96 ? -17.707 -4.397 36.395 1.00 97.81 96 SER A N 1
ATOM 805 C CA . SER A 1 96 ? -17.704 -3.720 37.697 1.00 97.81 96 SER A CA 1
ATOM 806 C C . SER A 1 96 ? -19.126 -3.457 38.194 1.00 97.81 96 SER A C 1
ATOM 808 O O . SER A 1 96 ? -19.467 -3.847 39.312 1.00 97.81 96 SER A O 1
ATOM 810 N N . LEU A 1 97 ? -19.971 -2.876 37.341 1.00 97.69 97 LEU A N 1
ATOM 811 C CA . LEU A 1 97 ? -21.369 -2.578 37.660 1.00 97.69 97 LEU A CA 1
ATOM 812 C C . LEU A 1 97 ? -22.181 -3.850 37.931 1.00 97.69 97 LEU A C 1
ATOM 814 O O . LEU A 1 97 ? -22.976 -3.885 38.864 1.00 97.69 97 LEU A O 1
ATOM 818 N N . GLU A 1 98 ? -21.944 -4.931 37.189 1.00 97.88 98 GLU A N 1
ATOM 819 C CA . GLU A 1 98 ? -22.576 -6.231 37.440 1.00 97.88 98 GLU A CA 1
ATOM 820 C C . GLU A 1 98 ? -22.274 -6.751 38.852 1.00 97.88 98 GLU A C 1
ATOM 822 O O . GLU A 1 98 ? -23.180 -7.221 39.544 1.00 97.88 98 GLU A O 1
ATOM 827 N N . ARG A 1 99 ? -21.024 -6.619 39.319 1.00 97.88 99 ARG A N 1
ATOM 828 C CA . ARG A 1 99 ? -20.633 -6.995 40.690 1.00 97.88 99 ARG A CA 1
ATOM 829 C C . ARG A 1 99 ? -21.280 -6.103 41.744 1.00 97.88 99 ARG A C 1
ATOM 831 O O . ARG A 1 99 ? -21.559 -6.557 42.849 1.00 97.88 99 ARG A O 1
ATOM 838 N N . GLU A 1 100 ? -21.481 -4.827 41.449 1.00 97.94 100 GLU A N 1
ATOM 839 C CA . GLU A 1 100 ? -22.162 -3.914 42.364 1.00 97.94 100 GLU A CA 1
ATOM 840 C C . GLU A 1 100 ? -23.658 -4.234 42.450 1.00 97.94 100 GLU A C 1
ATOM 842 O O . GLU A 1 100 ? -24.207 -4.351 43.544 1.00 97.94 100 GLU A O 1
ATOM 847 N N . ILE A 1 101 ? -24.297 -4.508 41.310 1.00 97.94 101 ILE A N 1
ATOM 848 C CA . ILE A 1 101 ? -25.691 -4.951 41.241 1.00 97.94 101 ILE A CA 1
ATOM 849 C C . ILE A 1 101 ? -25.894 -6.238 42.046 1.00 97.94 101 ILE A C 1
ATOM 851 O O . ILE A 1 101 ? -26.892 -6.351 42.761 1.00 97.94 101 ILE A O 1
ATOM 855 N N . THR A 1 102 ? -24.989 -7.218 41.960 1.00 97.94 102 THR A N 1
ATOM 856 C CA . THR A 1 102 ? -25.114 -8.455 42.751 1.00 97.94 102 THR A CA 1
ATOM 857 C C . THR A 1 102 ? -24.984 -8.188 44.249 1.00 97.94 102 THR A C 1
ATOM 859 O O . THR A 1 102 ? -25.842 -8.650 45.004 1.00 97.94 102 THR A O 1
ATOM 862 N N . LYS A 1 103 ? -24.005 -7.376 44.674 1.00 98.12 103 LYS A N 1
ATOM 863 C CA . LYS A 1 103 ? -23.846 -6.950 46.077 1.00 98.12 103 LYS A CA 1
ATOM 864 C C . LYS A 1 103 ? -25.089 -6.234 46.605 1.00 98.12 103 LYS A C 1
ATOM 866 O O . LYS A 1 103 ? -25.602 -6.587 47.664 1.00 98.12 103 LYS A O 1
ATOM 871 N N . LEU A 1 104 ? -25.615 -5.263 45.858 1.00 97.81 104 LEU A N 1
ATOM 872 C CA . LEU A 1 104 ? -26.815 -4.514 46.243 1.00 97.81 104 LEU A CA 1
ATOM 873 C C . LEU A 1 104 ? -28.054 -5.416 46.301 1.00 97.81 104 LEU A C 1
ATOM 875 O O . LEU A 1 104 ? -28.860 -5.309 47.225 1.00 97.81 104 LEU A O 1
ATOM 879 N N . LYS A 1 105 ? -28.202 -6.358 45.360 1.00 97.75 105 LYS A N 1
ATOM 880 C CA . LYS A 1 105 ? -29.275 -7.366 45.398 1.00 97.75 105 LYS A CA 1
ATOM 881 C C . LYS A 1 105 ? -29.183 -8.248 46.643 1.00 97.75 105 LYS A C 1
ATOM 883 O O . LYS A 1 105 ? -30.215 -8.568 47.232 1.00 97.75 105 LYS A O 1
ATOM 888 N N . GLU A 1 106 ? -27.981 -8.647 47.046 1.00 97.06 106 GLU A N 1
ATOM 889 C CA . GLU A 1 106 ? -27.761 -9.434 48.260 1.00 97.06 106 GLU A CA 1
ATOM 890 C C . GLU A 1 106 ? -28.089 -8.633 49.526 1.00 97.06 106 GLU A C 1
ATOM 892 O O . GLU A 1 106 ? -28.841 -9.115 50.377 1.00 97.06 106 GLU A O 1
ATOM 897 N N . GLN A 1 107 ? -27.638 -7.378 49.605 1.00 96.69 107 GLN A N 1
ATOM 898 C CA . GLN A 1 107 ? -27.993 -6.456 50.689 1.00 96.69 107 GLN A CA 1
ATOM 899 C C . GLN A 1 107 ? -29.507 -6.219 50.781 1.00 96.69 107 GLN A C 1
ATOM 901 O O . GLN A 1 107 ? -30.076 -6.209 51.871 1.00 96.69 107 GLN A O 1
ATOM 906 N N . LEU A 1 108 ? -30.200 -6.082 49.647 1.00 96.00 108 LEU A N 1
ATOM 907 C CA . LEU A 1 108 ? -31.658 -5.960 49.630 1.00 96.00 108 LEU A CA 1
ATOM 908 C C . LEU A 1 108 ? -32.347 -7.225 50.153 1.00 96.00 108 LEU A C 1
ATOM 910 O O . LEU A 1 108 ? -33.319 -7.126 50.906 1.00 96.00 108 LEU A O 1
ATOM 914 N N . LYS A 1 109 ? -31.860 -8.416 49.783 1.00 95.38 109 LYS A N 1
ATOM 915 C CA . LYS A 1 109 ? -32.390 -9.690 50.296 1.00 95.38 109 LYS A CA 1
ATOM 916 C C . LYS A 1 109 ? -32.185 -9.810 51.806 1.00 95.38 109 LYS A C 1
ATOM 918 O O . LYS A 1 109 ? -33.129 -10.174 52.509 1.00 95.38 109 LYS A O 1
ATOM 923 N N . SER A 1 110 ? -30.997 -9.477 52.312 1.00 92.94 110 SER A N 1
ATOM 924 C CA . SER A 1 110 ? -30.702 -9.536 53.747 1.00 92.94 110 SER A CA 1
ATOM 925 C C . SER A 1 110 ? -31.509 -8.503 54.541 1.00 92.94 110 SER A C 1
ATOM 927 O O . SER A 1 110 ? -32.140 -8.864 55.532 1.00 92.94 110 SER A O 1
ATOM 929 N N . ALA A 1 111 ? -31.611 -7.257 54.072 1.00 92.69 111 ALA A N 1
ATOM 930 C CA . ALA A 1 111 ? -32.430 -6.222 54.706 1.00 92.69 111 ALA A CA 1
ATOM 931 C C . ALA A 1 111 ? -33.921 -6.594 54.737 1.00 92.69 111 ALA A C 1
ATOM 933 O O . ALA A 1 111 ? -34.583 -6.414 55.761 1.00 92.69 111 ALA A O 1
ATOM 934 N N . ARG A 1 112 ? -34.459 -7.167 53.649 1.00 90.75 112 ARG A N 1
ATOM 935 C CA . ARG A 1 112 ? -35.831 -7.705 53.628 1.00 90.75 112 ARG A CA 1
ATOM 936 C C . ARG A 1 112 ? -36.005 -8.826 54.650 1.00 90.75 112 ARG A C 1
ATOM 938 O O . ARG A 1 112 ? -36.966 -8.790 55.414 1.00 90.75 112 ARG A O 1
ATOM 945 N N . LYS A 1 113 ? -35.070 -9.780 54.716 1.00 89.62 113 LYS A N 1
ATOM 946 C CA . LYS A 1 113 ? -35.091 -10.842 55.732 1.00 89.62 113 LYS A CA 1
ATOM 947 C C . LYS A 1 113 ? -35.033 -10.267 57.149 1.00 89.62 113 LYS A C 1
ATOM 949 O O . LYS A 1 113 ? -35.764 -10.736 58.002 1.00 89.62 113 LYS A O 1
ATOM 954 N N . ASN A 1 114 ? -34.249 -9.227 57.406 1.00 83.94 114 ASN A N 1
ATOM 955 C CA . ASN A 1 114 ?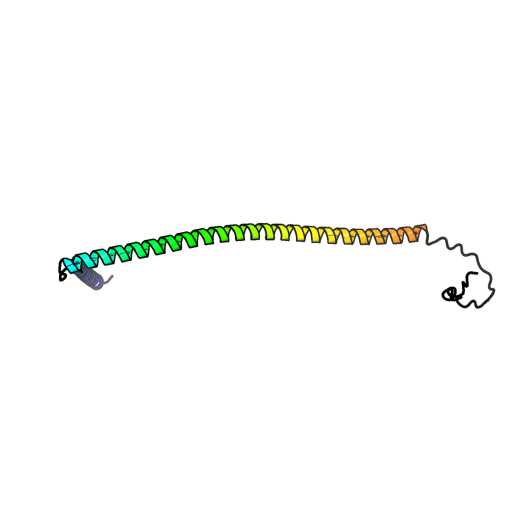 -34.172 -8.625 58.739 1.00 83.94 114 ASN A CA 1
ATOM 956 C C . ASN A 1 114 ? -35.446 -7.847 59.112 1.00 83.94 114 ASN A C 1
ATOM 958 O O . ASN A 1 114 ? -35.874 -7.901 60.260 1.00 83.94 114 ASN A O 1
ATOM 962 N N . ARG A 1 115 ? -36.086 -7.156 58.157 1.00 80.31 115 ARG A N 1
ATOM 963 C CA . ARG A 1 115 ? -37.339 -6.414 58.409 1.00 80.31 115 ARG A CA 1
ATOM 964 C C . ARG A 1 115 ? -38.567 -7.315 58.545 1.00 80.31 115 ARG A C 1
ATOM 966 O O . ARG A 1 115 ? -39.467 -6.983 59.308 1.00 80.31 115 ARG A O 1
ATOM 973 N N . PHE A 1 116 ? -38.622 -8.424 5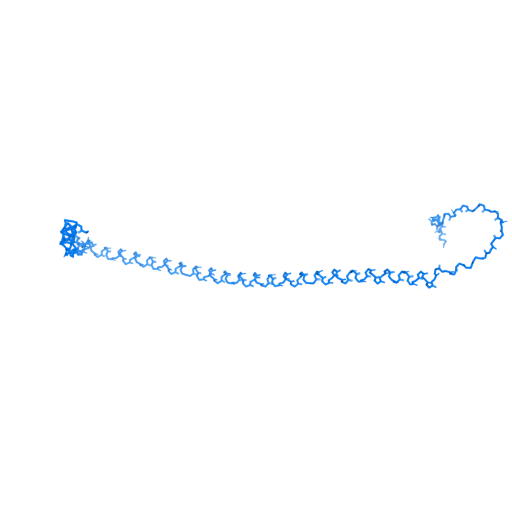7.807 1.00 76.19 116 PHE A N 1
ATOM 974 C CA . PHE A 1 116 ? -39.812 -9.285 57.731 1.00 76.19 116 PHE A CA 1
ATOM 975 C C . PHE A 1 116 ? -39.610 -10.696 58.314 1.00 76.19 116 PHE A C 1
ATOM 977 O O . PHE A 1 116 ? -40.574 -11.437 58.473 1.00 76.19 116 PHE A O 1
ATOM 984 N N . GLY A 1 117 ? -38.381 -11.093 58.642 1.00 62.09 117 GLY A N 1
ATOM 985 C CA . GLY A 1 117 ? -38.003 -12.479 58.947 1.00 62.09 117 GLY A CA 1
ATOM 986 C C . GLY A 1 117 ? -37.954 -12.868 60.423 1.00 62.09 117 GLY A C 1
ATOM 987 O O . GLY A 1 117 ? -37.405 -13.922 60.728 1.00 62.09 117 GLY A O 1
ATOM 988 N N . SER A 1 118 ? -38.530 -12.084 61.338 1.00 61.62 118 SER A N 1
ATOM 989 C CA . SER A 1 118 ? -38.656 -12.474 62.755 1.00 61.62 118 SER A CA 1
ATOM 990 C C . SER A 1 118 ? -40.068 -12.367 63.335 1.00 61.62 118 SER A C 1
ATOM 992 O O . SER A 1 118 ? -40.266 -12.717 64.494 1.00 61.62 118 SER A O 1
ATOM 994 N N . LYS A 1 119 ? -41.099 -12.004 62.555 1.00 56.22 119 LYS A N 1
ATOM 995 C CA . LYS A 1 119 ? -42.490 -12.034 63.046 1.00 56.22 119 LYS A CA 1
ATOM 996 C C . LYS A 1 119 ? -43.115 -13.428 62.922 1.00 56.22 119 LYS A C 1
ATOM 998 O O . LYS A 1 119 ? -44.249 -13.576 62.486 1.00 56.22 119 LYS A O 1
ATOM 1003 N N . LYS A 1 120 ? -42.381 -14.467 63.332 1.00 60.00 120 LYS A N 1
ATOM 1004 C CA . LYS A 1 120 ? -43.020 -15.696 63.806 1.00 60.00 120 LYS A CA 1
ATOM 1005 C C . LYS A 1 120 ? -43.424 -15.419 65.249 1.00 60.00 120 LYS A C 1
ATOM 1007 O O . LYS A 1 120 ? -42.652 -15.660 66.169 1.00 60.00 120 LYS A O 1
ATOM 1012 N N . GLN A 1 121 ? -44.617 -14.856 65.442 1.00 57.78 121 GLN A N 1
ATOM 1013 C CA . GLN A 1 121 ? -45.305 -15.037 66.715 1.00 57.78 121 GLN A CA 1
ATOM 1014 C C . GLN A 1 121 ? -45.504 -16.545 66.854 1.00 57.78 121 GLN A C 1
ATOM 1016 O O . GLN A 1 121 ? -46.311 -17.133 66.135 1.00 57.78 121 GLN A O 1
ATOM 1021 N N . SER A 1 122 ? -44.705 -17.185 67.703 1.00 54.28 122 SER A N 1
ATOM 1022 C CA . SER A 1 122 ? -44.969 -18.539 68.161 1.00 54.28 122 SER A CA 1
ATOM 1023 C C . SER A 1 122 ? -46.249 -18.491 68.988 1.00 54.28 122 SER A C 1
ATOM 1025 O O . SER A 1 122 ? -46.230 -18.331 70.205 1.00 54.28 122 SER A O 1
ATOM 1027 N N . VAL A 1 123 ? -47.393 -18.595 68.315 1.00 56.53 123 VAL A N 1
ATOM 1028 C CA . VAL A 1 123 ? -48.590 -19.104 68.971 1.00 56.53 123 VAL A CA 1
ATOM 1029 C C . VAL A 1 123 ? -48.229 -20.538 69.335 1.00 56.53 123 VAL A C 1
ATOM 1031 O O . VAL A 1 123 ? -48.014 -21.361 68.445 1.00 56.53 123 VAL A O 1
ATOM 1034 N N . LYS A 1 124 ? -48.051 -20.806 70.633 1.00 53.28 124 LYS A N 1
ATOM 1035 C CA . LYS A 1 124 ? -47.993 -22.172 71.150 1.00 53.28 124 LYS A CA 1
ATOM 1036 C C . LYS A 1 124 ? -49.278 -22.850 70.676 1.00 53.28 124 LYS A C 1
ATOM 1038 O O . LYS A 1 124 ? -50.357 -22.470 71.117 1.00 53.28 124 LYS A O 1
ATOM 1043 N N . LYS A 1 125 ? -49.170 -23.745 69.698 1.00 57.78 125 LYS A N 1
ATOM 1044 C CA . LYS A 1 125 ? -50.238 -24.692 69.407 1.00 57.78 125 LYS A CA 1
ATOM 1045 C C . LYS A 1 125 ? -50.011 -25.846 70.361 1.00 57.78 125 LYS A C 1
ATOM 1047 O O . LYS A 1 125 ? -48.954 -26.469 70.306 1.00 57.78 125 LYS A O 1
ATOM 1052 N N . ASP A 1 126 ? -50.961 -26.029 71.264 1.00 49.81 126 ASP A N 1
ATOM 1053 C CA . ASP A 1 126 ? -51.050 -27.229 72.078 1.00 49.81 126 ASP A CA 1
ATOM 1054 C C . ASP A 1 126 ? -51.192 -28.442 71.151 1.00 49.81 126 ASP A C 1
ATOM 1056 O O . ASP A 1 126 ? -51.850 -28.366 70.105 1.00 49.81 126 ASP A O 1
ATOM 1060 N N . ASP A 1 127 ? -50.516 -29.528 71.519 1.00 52.62 127 ASP A N 1
ATOM 1061 C CA . ASP A 1 127 ? -50.472 -30.779 70.774 1.00 52.62 127 ASP A CA 1
ATOM 1062 C C . ASP A 1 127 ? -51.892 -31.291 70.499 1.00 52.62 127 ASP A C 1
ATOM 1064 O O . ASP A 1 127 ? -52.588 -31.793 71.379 1.00 52.62 127 ASP A O 1
ATOM 1068 N N . SER A 1 128 ? -52.321 -31.188 69.245 1.00 50.12 128 SER A N 1
ATOM 1069 C CA . SER A 1 128 ? -53.394 -32.018 68.709 1.00 50.12 128 SER A CA 1
ATOM 1070 C C . SER A 1 128 ? -52.931 -32.522 67.353 1.00 50.12 128 SER A C 1
ATOM 1072 O O . SER A 1 128 ? -52.779 -31.765 66.395 1.00 50.12 128 SER A O 1
ATOM 1074 N N . GLY A 1 129 ? -52.590 -33.809 67.333 1.00 50.25 129 GLY A N 1
ATOM 1075 C CA . GLY A 1 129 ? -52.217 -34.516 66.123 1.00 50.25 129 GLY A CA 1
ATOM 1076 C C . GLY A 1 129 ? -53.366 -34.506 65.122 1.00 50.25 129 GLY A C 1
ATOM 1077 O O . GLY A 1 129 ? -54.519 -34.724 65.485 1.00 50.25 129 GLY A O 1
ATOM 1078 N N . SER A 1 130 ? -53.024 -34.261 63.866 1.00 47.12 130 SER A N 1
ATOM 1079 C CA . SER A 1 130 ? -53.814 -34.663 62.712 1.00 47.12 130 SER A CA 1
ATOM 1080 C C . SER A 1 130 ? -52.858 -34.707 61.530 1.00 47.12 130 SER A C 1
ATOM 1082 O O . SER A 1 130 ? -52.264 -33.687 61.176 1.00 47.12 130 SER A O 1
ATOM 1084 N N . ASP A 1 131 ? -52.655 -35.906 60.995 1.00 54.62 131 ASP A N 1
ATOM 1085 C CA . ASP A 1 131 ? -51.992 -36.138 59.719 1.00 54.62 131 ASP A CA 1
ATOM 1086 C C . ASP A 1 131 ? -52.796 -35.424 58.625 1.00 54.62 131 ASP A C 1
ATOM 1088 O O . ASP A 1 131 ? -53.911 -35.833 58.312 1.00 54.62 131 ASP A O 1
ATOM 1092 N N . ASP A 1 132 ? -52.246 -34.347 58.068 1.00 51.91 132 ASP A N 1
ATOM 1093 C CA . ASP A 1 132 ? -52.773 -33.712 56.861 1.00 51.91 132 ASP A CA 1
ATOM 1094 C C . ASP A 1 132 ? -51.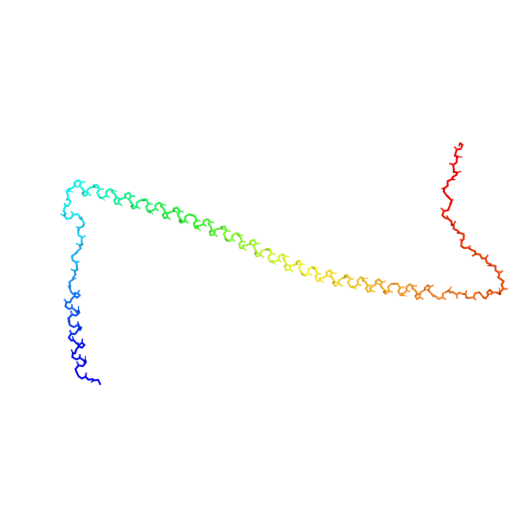725 -33.858 55.754 1.00 51.91 13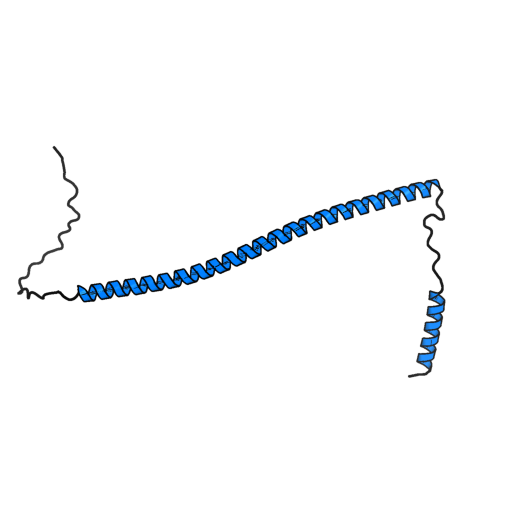2 ASP A C 1
ATOM 1096 O O . ASP A 1 132 ? -50.748 -33.104 55.670 1.00 51.91 132 ASP A O 1
ATOM 1100 N N . ASP A 1 133 ? -51.941 -34.871 54.914 1.00 60.78 133 ASP A N 1
ATOM 1101 C CA . ASP A 1 133 ? -51.289 -35.029 53.619 1.00 60.78 133 ASP A CA 1
ATOM 1102 C C . ASP A 1 133 ? -51.403 -33.732 52.791 1.00 60.78 133 ASP A C 1
ATOM 1104 O O . ASP A 1 133 ? -52.431 -33.042 52.831 1.00 60.78 133 ASP A O 1
ATOM 1108 N N . PRO A 1 134 ? -50.381 -33.365 51.996 1.00 54.31 134 PRO A N 1
ATOM 1109 C CA . PRO A 1 134 ? -50.467 -32.197 51.135 1.00 54.31 134 PRO A CA 1
ATOM 1110 C C . PRO A 1 134 ? -51.545 -32.421 50.069 1.00 54.31 134 PRO A C 1
ATOM 1112 O O . PRO A 1 134 ? -51.371 -33.204 49.138 1.00 54.31 134 PRO A O 1
ATOM 1115 N N . VAL A 1 135 ? -52.661 -31.702 50.200 1.00 61.69 135 VAL A N 1
ATOM 1116 C CA . VAL A 1 135 ? -53.719 -31.643 49.186 1.00 61.69 135 VAL A CA 1
ATOM 1117 C C . VAL A 1 135 ? -53.129 -31.079 47.891 1.00 61.69 135 VAL A C 1
ATOM 1119 O O . VAL A 1 135 ? -52.869 -29.877 47.776 1.00 61.69 135 VAL A O 1
ATOM 1122 N N . ASP A 1 136 ? -52.905 -31.972 46.932 1.00 62.91 136 ASP A N 1
ATOM 1123 C CA . ASP A 1 136 ? -52.438 -31.691 45.580 1.00 62.91 136 ASP A CA 1
ATOM 1124 C C . ASP A 1 136 ? -53.516 -30.912 44.804 1.00 62.91 136 ASP A C 1
ATOM 1126 O O . ASP A 1 136 ? -54.506 -31.463 44.318 1.00 62.91 136 ASP A O 1
ATOM 1130 N N . ARG A 1 137 ? -53.359 -29.584 44.751 1.00 62.41 137 ARG A N 1
ATOM 1131 C CA . ARG A 1 137 ? -54.287 -28.653 44.086 1.00 62.41 137 ARG A CA 1
ATOM 1132 C C . ARG A 1 137 ? -54.129 -28.614 42.558 1.00 62.41 137 ARG A C 1
ATOM 1134 O O . ARG A 1 137 ? -54.738 -27.759 41.921 1.00 62.41 137 ARG A O 1
ATOM 1141 N N . GLU A 1 138 ? -53.354 -29.509 41.946 1.00 58.16 138 GLU A N 1
ATOM 1142 C CA . GLU A 1 138 ? -53.136 -29.494 40.490 1.00 58.16 138 GLU A CA 1
ATOM 1143 C C . GLU A 1 138 ? -54.223 -30.212 39.667 1.00 58.16 138 GLU A C 1
ATOM 1145 O O . GLU A 1 138 ? -54.164 -30.204 38.440 1.00 58.16 138 GLU A O 1
ATOM 1150 N N . LYS A 1 139 ? -55.267 -30.775 40.294 1.00 59.72 139 LYS A N 1
ATOM 1151 C CA . LYS A 1 139 ? -56.346 -31.488 39.576 1.00 59.72 139 LYS A CA 1
ATOM 1152 C C . LYS A 1 139 ? -57.625 -30.695 39.287 1.00 59.72 139 LYS A C 1
ATOM 1154 O O . LYS A 1 139 ? -58.586 -31.274 38.792 1.00 59.72 139 LYS A O 1
ATOM 1159 N N . GLU A 1 140 ? -57.671 -29.385 39.525 1.00 62.28 140 GLU A N 1
ATOM 1160 C CA . GLU A 1 140 ? -58.900 -28.593 39.326 1.00 62.28 140 GLU A CA 1
ATOM 1161 C C . GLU A 1 140 ? -58.984 -27.908 37.946 1.00 62.28 140 GLU A C 1
ATOM 1163 O O . GLU A 1 140 ? -59.260 -26.711 37.818 1.00 62.28 140 GLU A O 1
ATOM 1168 N N . LYS A 1 141 ? -58.726 -28.672 36.881 1.00 64.31 141 LYS A N 1
ATOM 1169 C CA . LYS A 1 141 ? -58.947 -28.253 35.489 1.00 64.31 141 LYS A CA 1
ATOM 1170 C C . LYS A 1 141 ? -59.384 -29.458 34.655 1.00 64.31 141 LYS A C 1
ATOM 1172 O O . LYS A 1 141 ? -58.543 -30.062 34.013 1.00 64.31 141 LYS A O 1
ATOM 1177 N N . ASP A 1 142 ? -60.662 -29.825 34.724 1.00 63.06 142 ASP A N 1
ATOM 1178 C CA . ASP A 1 142 ? -61.424 -30.364 33.580 1.00 63.06 142 ASP A CA 1
ATOM 1179 C C . ASP A 1 142 ? -62.841 -30.744 34.018 1.00 63.06 142 ASP A C 1
ATOM 1181 O O . ASP A 1 142 ? -63.098 -31.828 34.536 1.00 63.06 142 ASP A O 1
ATOM 1185 N N . GLY A 1 143 ? -63.780 -29.817 33.830 1.00 63.75 143 GLY A N 1
ATOM 1186 C CA . GLY A 1 143 ? -65.192 -30.078 34.118 1.00 63.75 143 GLY A CA 1
ATOM 1187 C C . GLY A 1 143 ? -66.140 -28.898 33.921 1.00 63.75 143 GLY A C 1
ATOM 1188 O O . GLY A 1 143 ? -67.248 -28.935 34.444 1.00 63.75 143 GLY A O 1
ATOM 1189 N N . PHE A 1 144 ? -65.735 -27.841 33.207 1.00 63.19 144 PHE A N 1
ATOM 1190 C CA . PHE A 1 144 ? -66.660 -26.763 32.859 1.00 63.19 144 PHE A CA 1
ATOM 1191 C C . PHE A 1 144 ? -67.372 -27.100 31.542 1.00 63.19 144 PHE A C 1
ATOM 1193 O O . PHE A 1 144 ? -66.932 -26.702 30.466 1.00 63.19 144 PHE A O 1
ATOM 1200 N N . ASP A 1 145 ? -68.447 -27.881 31.644 1.00 68.50 145 ASP A N 1
ATOM 1201 C CA . ASP A 1 145 ? -69.485 -28.011 30.617 1.00 68.50 145 ASP A CA 1
ATOM 1202 C C . ASP A 1 145 ? -70.439 -26.822 30.785 1.00 68.50 145 ASP A C 1
ATOM 1204 O O . ASP A 1 145 ? -71.288 -26.792 31.678 1.00 68.50 145 ASP A O 1
ATOM 1208 N N . GLY A 1 146 ? -70.183 -25.775 30.002 1.00 67.31 146 GLY A N 1
ATOM 1209 C CA . GLY A 1 146 ? -71.037 -24.600 29.940 1.00 67.31 146 GLY A CA 1
ATOM 1210 C C . GLY A 1 146 ? -72.310 -24.909 29.160 1.00 67.31 146 GLY A C 1
ATOM 1211 O O . GLY A 1 146 ? -72.257 -25.037 27.939 1.00 67.31 146 GLY A O 1
ATOM 1212 N N . THR A 1 147 ? -73.435 -24.972 29.873 1.00 51.16 147 THR A N 1
ATOM 1213 C CA . THR A 1 147 ? -74.792 -24.801 29.321 1.00 51.16 147 THR A CA 1
ATOM 1214 C C . THR A 1 147 ? -74.965 -23.472 28.602 1.00 51.16 147 THR A C 1
ATOM 1216 O O . THR A 1 147 ? -74.465 -22.460 29.150 1.00 51.16 147 THR A O 1
#

Sequence (147 aa):
MDTDELRQLIVQKRELLARETFSRRAFNRCENMSDEMKDRYVEYLIERLENAELDNRAMKLVLEDLTKELSRSNQMLEKLNESQSLLEEERKSRKSLEREITKLKEQLKSARKNRFGSKKQSVKKDDSGSDDDPVDREKEKDGFDGT

Radius of gyration: 51.25 Å; chains: 1; bounding box: 138×42×116 Å

pLDDT: mean 84.78, std 16.53, range [47.12, 98.62]

Secondary structure (DSSP, 8-state):
--HHHHHHHHHHHHHHHHHHT--PPP--TTTT--HHHHHHHHHHHHHHHHHHHHHHHHHHHHHHHHHHHHHHHHHHHHHHHHHHHHHHHHHHHHHHHHHHHHHHHHHHHHHHHHHHSS------------------GGG--S-----